Protein AF-A0A0E3VTJ4-F1 (afdb_monomer)

Solvent-accessible surface area (backbone atoms only — not comparable to full-atom values): 8841 Å² total; per-residue (Å²): 106,74,49,74,52,77,57,95,50,28,36,45,34,33,60,38,88,45,32,36,39,41,38,32,17,87,52,19,34,39,36,43,34,36,67,83,78,69,44,30,31,37,32,37,41,58,29,33,24,17,70,70,57,84,82,52,73,60,33,56,57,63,61,28,31,20,46,29,42,77,86,61,35,36,39,27,37,38,49,41,75,72,58,94,93,36,23,21,35,23,31,40,45,32,26,46,64,46,40,26,38,37,38,39,24,22,24,26,74,73,67,32,69,92,51,56,43,79,49,77,48,75,50,5,56,63,51,49,73,74,47,76,50,50,51,44,58,36,34,42,39,91,96,70,44,50,15,38,91,86,66,46,74,65,41,43,69,62,45,51,45,44,67,39,74,84,68,71,78,79,126

Secondary structure (DSSP, 8-state):
-EEEEEETTEEEEEETTTEEEEEETTTTEEEEEETTT--EEEEETTTEEESSSSSS--EE-SS-EEEE-TTS-EEEEEEEEEETTEEEEEEEEEEETTEEEEEE--SHHHH-TT--EEEEES-HHHHHHHS--TTEEEEEETTTEEE-TTSPBP-HHHHHHHH-TT-----

Structure (mmCIF, N/CA/C/O backbone):
data_AF-A0A0E3VTJ4-F1
#
_entry.id   AF-A0A0E3VTJ4-F1
#
loop_
_atom_site.group_PDB
_atom_site.id
_atom_site.type_symbol
_atom_site.label_atom_id
_atom_site.label_alt_id
_atom_site.label_comp_id
_atom_site.label_asym_id
_atom_site.label_entity_id
_atom_site.label_seq_id
_atom_site.pdbx_PDB_ins_code
_atom_site.Cartn_x
_atom_site.Cartn_y
_atom_site.Cartn_z
_atom_site.occupancy
_atom_site.B_iso_or_equiv
_atom_site.auth_seq_id
_atom_site.auth_comp_id
_atom_site.auth_asym_id
_atom_site.auth_atom_id
_atom_site.pdbx_PDB_model_num
ATOM 1 N N . MET A 1 1 ? -10.189 -16.801 -2.108 1.00 87.75 1 MET A N 1
ATOM 2 C CA . MET A 1 1 ? -8.919 -17.036 -2.838 1.00 87.75 1 MET A CA 1
ATOM 3 C C . MET A 1 1 ? -8.418 -15.688 -3.326 1.00 87.75 1 MET A C 1
ATOM 5 O O . MET A 1 1 ? -9.262 -14.877 -3.683 1.00 87.75 1 MET A O 1
ATOM 9 N N . TRP A 1 2 ? -7.111 -15.417 -3.291 1.00 97.62 2 TRP A N 1
ATOM 10 C CA . TRP A 1 2 ? -6.570 -14.181 -3.870 1.00 97.62 2 TRP A CA 1
ATOM 11 C C . TRP A 1 2 ? -6.360 -14.337 -5.378 1.00 97.62 2 TRP A C 1
ATOM 13 O O . TRP A 1 2 ? -5.912 -15.397 -5.821 1.00 97.62 2 TRP A O 1
ATOM 23 N N . SER A 1 3 ? -6.656 -13.293 -6.147 1.00 98.38 3 SER A N 1
ATOM 24 C CA . SER A 1 3 ? -6.480 -13.265 -7.603 1.00 98.38 3 SER A CA 1
ATOM 25 C C . SER A 1 3 ? -6.061 -11.883 -8.089 1.00 98.38 3 SER A C 1
ATOM 27 O O . SER A 1 3 ? -6.246 -10.894 -7.380 1.00 98.38 3 SER A O 1
ATOM 29 N N . HIS A 1 4 ? -5.526 -11.813 -9.305 1.00 98.50 4 HIS A N 1
ATOM 30 C CA . HIS A 1 4 ? -5.156 -10.554 -9.937 1.00 98.50 4 HIS A CA 1
ATOM 31 C C . HIS A 1 4 ? -5.352 -10.600 -11.457 1.00 98.50 4 HIS A C 1
ATOM 33 O O . HIS A 1 4 ? -5.277 -11.669 -12.064 1.00 98.50 4 HIS A O 1
ATOM 39 N N . GLU A 1 5 ? -5.564 -9.435 -12.059 1.00 98.44 5 GLU A N 1
ATOM 40 C CA . GLU A 1 5 ? -5.528 -9.204 -13.503 1.00 98.44 5 GLU A CA 1
ATOM 41 C C . GLU A 1 5 ? -4.649 -7.980 -13.772 1.00 98.44 5 GLU A C 1
ATOM 43 O O . GLU A 1 5 ? -4.753 -6.986 -13.058 1.00 98.44 5 GLU A O 1
ATOM 48 N N . VAL A 1 6 ? -3.779 -8.055 -14.783 1.00 98.12 6 VAL A N 1
ATOM 49 C CA . VAL A 1 6 ? -2.927 -6.940 -15.222 1.00 98.12 6 VAL A CA 1
ATOM 50 C C . VAL A 1 6 ? -3.260 -6.619 -16.667 1.00 98.12 6 VAL A C 1
ATOM 52 O O . VAL A 1 6 ? -3.266 -7.515 -17.515 1.00 98.12 6 VAL A O 1
ATOM 55 N N . ARG A 1 7 ? -3.527 -5.347 -16.956 1.00 97.19 7 ARG A N 1
ATOM 56 C CA . ARG A 1 7 ? -3.879 -4.884 -18.293 1.00 97.19 7 ARG A CA 1
ATOM 57 C C . ARG A 1 7 ? -3.624 -3.389 -18.446 1.00 97.19 7 ARG A C 1
ATOM 59 O O . ARG A 1 7 ? -4.043 -2.607 -17.603 1.00 97.19 7 ARG A O 1
ATOM 66 N N . ASP A 1 8 ? -3.009 -3.006 -19.565 1.00 95.19 8 ASP A N 1
ATOM 67 C CA . ASP A 1 8 ? -2.857 -1.609 -19.998 1.00 95.19 8 ASP A CA 1
ATOM 68 C C . ASP A 1 8 ? -2.269 -0.688 -18.902 1.00 95.19 8 ASP A C 1
ATOM 70 O O . ASP A 1 8 ? -2.775 0.407 -18.663 1.00 95.19 8 ASP A O 1
ATOM 74 N N . GLY A 1 9 ? -1.231 -1.166 -18.201 1.00 96.19 9 GLY A N 1
ATOM 75 C CA . GLY A 1 9 ? -0.561 -0.428 -17.120 1.00 96.19 9 GLY A CA 1
ATOM 76 C C . GLY A 1 9 ? -1.351 -0.332 -15.816 1.00 96.19 9 GLY A C 1
ATOM 77 O O . GLY A 1 9 ? -1.040 0.476 -14.946 1.00 96.19 9 GLY A O 1
ATOM 78 N N . LYS A 1 10 ? -2.390 -1.156 -15.665 1.00 98.19 10 LYS A N 1
ATOM 79 C CA . LYS A 1 10 ? -3.220 -1.240 -14.462 1.00 98.19 10 LYS A CA 1
ATOM 80 C C . LYS A 1 10 ? -3.264 -2.663 -13.949 1.00 98.19 10 LYS A C 1
ATOM 82 O O . LYS A 1 10 ? -3.133 -3.614 -14.725 1.00 98.19 10 LYS A O 1
ATOM 87 N N . ALA A 1 11 ? -3.518 -2.816 -12.656 1.00 98.44 11 ALA A N 1
ATOM 88 C CA . ALA A 1 11 ? -3.863 -4.113 -12.101 1.00 98.44 11 ALA A CA 1
ATOM 89 C C . ALA A 1 11 ? -5.060 -4.026 -11.159 1.00 98.44 11 ALA A C 1
ATOM 91 O O . ALA A 1 11 ? -5.210 -3.074 -10.393 1.00 98.44 11 ALA A O 1
ATOM 92 N N . GLU A 1 12 ? -5.900 -5.053 -11.216 1.00 98.62 12 GLU A N 1
ATOM 93 C CA . GLU A 1 12 ? -6.949 -5.305 -10.240 1.00 98.62 12 GLU A CA 1
ATOM 94 C C . GLU A 1 12 ? -6.569 -6.527 -9.416 1.00 98.62 12 GLU A C 1
ATOM 96 O O . GLU A 1 12 ? -6.311 -7.601 -9.953 1.00 98.62 12 GLU A O 1
ATOM 101 N N . ILE A 1 13 ? -6.545 -6.361 -8.099 1.00 98.75 13 ILE A N 1
ATOM 102 C CA . ILE A 1 13 ? -6.207 -7.394 -7.128 1.00 98.75 13 ILE A CA 1
ATOM 103 C C . ILE A 1 13 ? -7.436 -7.638 -6.262 1.00 98.75 13 ILE A C 1
ATOM 105 O O . ILE A 1 13 ? -8.032 -6.703 -5.729 1.00 98.75 13 ILE A O 1
ATOM 109 N N . LYS A 1 14 ? -7.815 -8.903 -6.096 1.00 98.62 14 LYS A N 1
ATOM 110 C CA . LYS A 1 14 ? -8.873 -9.335 -5.178 1.00 98.62 14 LYS A CA 1
ATOM 111 C C . LYS A 1 14 ? -8.244 -10.099 -4.028 1.00 98.62 14 LYS A C 1
ATOM 113 O O . LYS A 1 14 ? -7.605 -11.129 -4.241 1.00 98.62 14 LYS A O 1
ATOM 118 N N . LEU A 1 15 ? -8.462 -9.622 -2.810 1.00 98.19 15 LEU A N 1
ATOM 119 C CA . LEU A 1 15 ? -7.982 -10.241 -1.579 1.0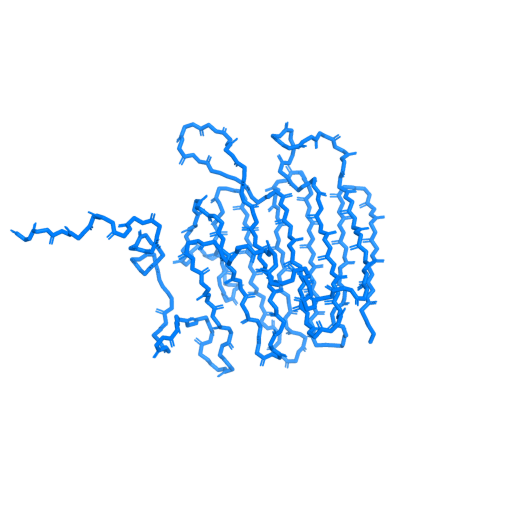0 98.19 15 LEU A CA 1
ATOM 120 C C . LEU A 1 15 ? -9.157 -10.982 -0.928 1.00 98.19 15 LEU A C 1
ATOM 122 O O . LEU A 1 15 ? -9.741 -10.554 0.066 1.00 98.19 15 LEU A O 1
ATOM 126 N N . GLY A 1 16 ? -9.560 -12.085 -1.567 1.00 95.94 16 GLY A N 1
ATOM 127 C CA . GLY A 1 16 ? -10.818 -12.760 -1.247 1.00 95.94 16 GLY A CA 1
ATOM 128 C C . GLY A 1 16 ? -12.033 -11.911 -1.631 1.00 95.94 16 GLY A C 1
ATOM 129 O O . GLY A 1 16 ? -11.987 -11.166 -2.606 1.00 95.94 16 GLY A O 1
ATOM 130 N N . ASP A 1 17 ? -13.112 -12.033 -0.858 1.00 95.81 17 ASP A N 1
ATOM 131 C CA . ASP A 1 17 ? -14.387 -11.360 -1.156 1.00 95.81 17 ASP A CA 1
ATOM 132 C C . ASP A 1 17 ? -14.514 -9.997 -0.462 1.00 95.81 17 ASP A C 1
ATOM 134 O O . ASP A 1 17 ? -15.429 -9.223 -0.745 1.00 95.81 17 ASP A O 1
ATOM 138 N N . LYS A 1 18 ? -13.614 -9.707 0.486 1.00 97.25 18 LYS A N 1
ATOM 139 C CA . LYS A 1 18 ? -13.707 -8.520 1.333 1.00 97.25 18 LYS A CA 1
ATOM 140 C C . LYS A 1 18 ? -13.015 -7.319 0.714 1.00 97.25 18 LYS A C 1
ATOM 142 O O . LYS A 1 18 ? -13.623 -6.253 0.661 1.00 97.25 18 LYS A O 1
ATOM 147 N N . TYR A 1 19 ? -11.797 -7.484 0.207 1.00 98.62 19 TYR A N 1
ATOM 148 C CA . TYR A 1 19 ? -11.010 -6.361 -0.289 1.00 98.62 19 TYR A CA 1
ATOM 149 C C . TYR A 1 19 ? -10.651 -6.482 -1.760 1.00 98.62 19 TYR A C 1
ATOM 151 O O . TYR A 1 19 ? -10.405 -7.569 -2.287 1.00 98.62 19 TYR A O 1
ATOM 159 N N . SER A 1 20 ? -10.566 -5.330 -2.416 1.00 98.69 20 SER A N 1
ATOM 160 C CA . SER A 1 20 ? -9.936 -5.209 -3.723 1.00 98.69 20 SER A CA 1
ATOM 161 C C . SER A 1 20 ? -8.998 -4.018 -3.766 1.00 98.69 20 SER A C 1
ATOM 163 O O . SER A 1 20 ? -9.317 -2.981 -3.186 1.00 98.69 20 SER A O 1
ATOM 165 N N . ILE A 1 21 ? -7.899 -4.159 -4.499 1.00 98.81 21 ILE A N 1
ATOM 166 C CA . ILE A 1 21 ? -6.948 -3.086 -4.763 1.00 98.81 21 ILE A CA 1
ATOM 167 C C . ILE A 1 21 ? -6.916 -2.831 -6.267 1.00 98.81 21 ILE A C 1
ATOM 169 O O . ILE A 1 21 ? -6.800 -3.774 -7.047 1.00 98.81 21 ILE A O 1
ATOM 173 N N . LEU A 1 22 ? -7.033 -1.571 -6.671 1.00 98.56 22 LEU A N 1
ATOM 174 C CA . LEU A 1 22 ? -6.774 -1.138 -8.043 1.00 98.56 22 LEU A CA 1
ATOM 175 C C . LEU A 1 22 ? -5.508 -0.295 -8.050 1.00 98.56 22 LEU A C 1
ATOM 177 O O . LEU A 1 22 ? -5.363 0.584 -7.203 1.00 98.56 22 LEU A O 1
ATOM 181 N N . VAL A 1 23 ? -4.623 -0.552 -9.003 1.00 98.50 23 VAL A N 1
ATOM 182 C CA . VAL A 1 23 ? -3.398 0.228 -9.193 1.00 98.50 23 VAL A CA 1
ATOM 183 C C . VAL A 1 23 ? -3.268 0.712 -10.631 1.00 98.50 23 VAL A C 1
ATOM 185 O O . VAL A 1 23 ? -3.772 0.055 -11.547 1.00 98.50 23 VAL A O 1
ATOM 188 N N . ASP A 1 24 ? -2.598 1.845 -10.823 1.00 97.31 24 ASP A N 1
ATOM 189 C CA . ASP A 1 24 ? -2.337 2.455 -12.132 1.00 97.31 24 ASP A CA 1
ATOM 190 C C . ASP A 1 24 ? -0.904 3.007 -12.179 1.00 97.31 24 ASP A C 1
ATOM 192 O O . ASP A 1 24 ? -0.565 3.912 -11.416 1.00 97.31 24 ASP A O 1
ATOM 196 N N . GLU A 1 25 ? -0.060 2.465 -13.065 1.00 94.94 25 GLU A N 1
ATOM 197 C CA . GLU A 1 25 ? 1.349 2.876 -13.183 1.00 94.94 25 GLU A CA 1
ATOM 198 C C . GLU A 1 25 ? 1.518 4.295 -13.741 1.00 94.94 25 GLU A C 1
ATOM 200 O O . GLU A 1 25 ? 2.577 4.896 -13.588 1.00 94.94 25 GLU A O 1
ATOM 205 N N . ASN A 1 26 ? 0.493 4.855 -14.394 1.00 89.56 26 ASN A N 1
ATOM 206 C CA . ASN A 1 26 ? 0.616 6.155 -15.057 1.00 89.56 26 ASN A CA 1
ATOM 207 C C . ASN A 1 26 ? 0.738 7.327 -14.072 1.00 89.56 26 ASN A C 1
ATOM 209 O O . ASN A 1 26 ? 1.256 8.385 -14.439 1.00 89.56 26 ASN A O 1
ATOM 213 N N . ASP A 1 27 ? 0.224 7.173 -12.852 1.00 87.94 27 ASP A N 1
ATOM 214 C CA . ASP A 1 27 ? 0.214 8.226 -11.833 1.00 87.94 27 ASP A CA 1
ATOM 215 C C . ASP A 1 27 ? 0.451 7.720 -10.399 1.00 87.94 27 ASP A C 1
ATOM 217 O O . ASP A 1 27 ? 0.281 8.479 -9.437 1.00 87.94 27 ASP A O 1
ATOM 221 N N . GLY A 1 28 ? 0.861 6.457 -10.253 1.00 90.25 28 GLY A N 1
ATOM 222 C CA . GLY A 1 28 ? 1.127 5.835 -8.962 1.00 90.25 28 GLY A CA 1
ATOM 223 C C . GLY A 1 28 ? -0.126 5.623 -8.111 1.00 90.25 28 GLY A C 1
ATOM 224 O O . GLY A 1 28 ? -0.027 5.541 -6.886 1.00 90.25 28 GLY A O 1
ATOM 225 N N . THR A 1 29 ? -1.315 5.585 -8.723 1.00 96.94 29 THR A N 1
ATOM 226 C CA . THR A 1 29 ? -2.570 5.421 -7.984 1.00 96.94 29 THR A CA 1
ATOM 227 C C . THR A 1 29 ? -2.638 4.055 -7.306 1.00 96.94 29 THR A C 1
ATOM 229 O O . THR A 1 29 ? -2.401 3.023 -7.934 1.00 96.94 29 THR A O 1
ATOM 232 N N . VAL A 1 30 ? -3.090 4.045 -6.050 1.00 98.69 30 VAL A N 1
ATOM 233 C CA . VAL A 1 30 ? -3.540 2.855 -5.318 1.00 98.69 30 VAL A CA 1
ATOM 234 C C . VAL A 1 30 ? -4.930 3.130 -4.748 1.00 98.69 30 VAL A C 1
ATOM 236 O O . VAL A 1 30 ? -5.124 4.098 -4.020 1.00 98.69 30 VAL A O 1
ATOM 239 N N . LEU A 1 31 ? -5.913 2.285 -5.058 1.00 98.62 31 LEU A N 1
ATOM 240 C CA . LEU A 1 31 ? -7.263 2.342 -4.490 1.00 98.62 31 LEU A CA 1
ATOM 241 C C . LEU A 1 31 ? -7.544 1.065 -3.714 1.00 98.62 31 LEU A C 1
ATOM 243 O O . LEU A 1 31 ? -7.653 0.003 -4.318 1.00 98.62 31 LEU A O 1
ATOM 247 N N . ILE A 1 32 ? -7.732 1.169 -2.405 1.00 98.69 32 ILE A N 1
ATOM 248 C CA . ILE A 1 32 ? -8.113 0.055 -1.538 1.00 98.69 32 ILE A CA 1
ATOM 249 C C . ILE A 1 32 ? -9.612 0.167 -1.274 1.00 98.69 32 ILE A C 1
ATOM 251 O O . ILE A 1 32 ? -10.086 1.188 -0.785 1.00 98.69 32 ILE A O 1
ATOM 255 N N . ARG A 1 33 ? -10.379 -0.877 -1.590 1.00 98.31 33 ARG A N 1
ATOM 256 C CA . ARG A 1 33 ? -11.824 -0.932 -1.335 1.00 98.31 33 ARG A CA 1
ATOM 257 C C . ARG A 1 33 ? -12.156 -2.066 -0.384 1.00 98.31 33 ARG A C 1
ATOM 259 O O . ARG A 1 33 ? -11.824 -3.215 -0.668 1.00 98.31 33 ARG A O 1
ATOM 266 N N . ASN A 1 34 ? -12.907 -1.748 0.664 1.00 97.38 34 ASN A N 1
ATOM 267 C CA . ASN A 1 34 ? -13.557 -2.715 1.539 1.00 97.38 34 ASN A CA 1
ATOM 268 C C . ASN A 1 34 ? -15.004 -2.936 1.063 1.00 97.38 34 ASN A C 1
ATOM 270 O O . ASN A 1 34 ? -15.876 -2.090 1.249 1.00 97.38 34 ASN A O 1
ATOM 274 N N . SER A 1 35 ? -15.279 -4.077 0.436 1.00 95.81 35 SER A N 1
ATOM 275 C CA . SER A 1 35 ? -16.589 -4.411 -0.143 1.00 95.81 35 SER A CA 1
ATOM 276 C C . SER A 1 35 ? -17.678 -4.635 0.910 1.00 95.81 35 SER A C 1
ATOM 278 O O . SER A 1 35 ? -18.859 -4.557 0.584 1.00 95.81 35 SER A O 1
ATOM 280 N N . GLN A 1 36 ? -17.307 -4.900 2.168 1.00 94.50 36 GLN A N 1
ATOM 281 C CA . GLN A 1 36 ? -18.273 -5.087 3.254 1.00 94.50 36 GLN A CA 1
ATOM 282 C C . GLN A 1 36 ? -18.779 -3.758 3.817 1.00 94.50 36 GLN A C 1
ATOM 284 O O . GLN A 1 36 ? -19.938 -3.667 4.215 1.00 94.50 36 GLN A O 1
ATOM 289 N N . THR A 1 37 ? -17.925 -2.733 3.858 1.00 93.56 37 THR A N 1
ATOM 290 C CA . THR A 1 37 ? -18.272 -1.411 4.409 1.00 93.56 37 THR A CA 1
ATOM 291 C C . THR A 1 37 ? -18.551 -0.368 3.329 1.00 93.56 37 THR A C 1
ATOM 293 O O . THR A 1 37 ? -19.136 0.670 3.623 1.00 93.56 37 THR A O 1
ATOM 296 N N . GLY A 1 38 ? -18.127 -0.622 2.089 1.00 92.69 38 GLY A N 1
ATOM 297 C CA . GLY A 1 38 ? -18.161 0.338 0.987 1.00 92.69 38 GLY A CA 1
ATOM 298 C C . GLY A 1 38 ? -17.069 1.409 1.059 1.00 92.69 38 GLY A C 1
ATOM 299 O O . GLY A 1 38 ? -16.988 2.227 0.146 1.00 92.69 38 GLY A O 1
ATOM 300 N N . LYS A 1 39 ? -16.228 1.404 2.104 1.00 94.88 39 LYS A N 1
ATOM 301 C CA . LYS A 1 39 ? -15.148 2.382 2.271 1.00 94.88 39 LYS A CA 1
ATOM 302 C C . LYS A 1 39 ? -14.081 2.217 1.194 1.00 94.88 39 LYS A C 1
ATOM 304 O O . LYS A 1 39 ? -13.750 1.094 0.791 1.00 94.88 39 LYS A O 1
ATOM 309 N N . ILE A 1 40 ? -13.547 3.348 0.750 1.00 97.25 40 ILE A N 1
ATOM 310 C CA . ILE A 1 40 ? -12.468 3.434 -0.226 1.00 97.25 40 ILE A CA 1
ATOM 311 C C . ILE A 1 40 ? -11.378 4.309 0.380 1.00 97.25 40 ILE A C 1
ATOM 313 O O . ILE A 1 40 ? -11.673 5.383 0.880 1.00 97.25 40 ILE A O 1
ATOM 317 N N . THR A 1 41 ? -10.137 3.851 0.301 1.00 98.50 41 THR A N 1
ATOM 318 C CA . THR A 1 41 ? -8.953 4.668 0.560 1.00 98.50 41 THR A CA 1
ATOM 319 C C . THR A 1 41 ? -8.202 4.827 -0.752 1.00 98.50 41 THR A C 1
ATOM 321 O O . THR A 1 41 ? -7.995 3.836 -1.460 1.00 98.50 41 THR A O 1
ATOM 324 N N . SER A 1 42 ? -7.823 6.053 -1.108 1.00 98.50 42 SER A N 1
ATOM 325 C CA . SER A 1 42 ? -7.036 6.329 -2.311 1.00 98.50 42 SER A CA 1
ATOM 326 C C . SER A 1 42 ? -5.698 6.961 -1.973 1.00 98.50 42 SER A C 1
ATOM 328 O O . SER A 1 42 ? -5.641 7.833 -1.120 1.00 98.50 42 SER A O 1
ATOM 330 N N . ILE A 1 43 ? -4.645 6.525 -2.659 1.00 98.50 43 ILE A N 1
ATOM 331 C CA . ILE A 1 43 ? -3.289 7.076 -2.600 1.00 98.50 43 ILE A CA 1
ATOM 332 C C . ILE A 1 43 ? -2.936 7.518 -4.016 1.00 98.50 43 ILE A C 1
ATOM 334 O O . ILE A 1 43 ? -3.099 6.720 -4.944 1.00 98.50 43 ILE A O 1
ATOM 338 N N . LYS A 1 44 ? -2.507 8.769 -4.214 1.00 96.06 44 LYS A N 1
ATOM 339 C CA . LYS A 1 44 ? -2.209 9.308 -5.555 1.00 96.06 44 LYS A CA 1
ATOM 340 C C . LYS A 1 44 ? -1.026 10.266 -5.559 1.00 96.06 44 LYS A C 1
ATOM 342 O O . LYS A 1 44 ? -0.872 11.063 -4.635 1.00 96.06 44 LYS A O 1
ATOM 347 N N . GLY A 1 45 ? -0.271 10.267 -6.659 1.00 91.50 45 GLY A N 1
ATOM 348 C CA . GLY A 1 45 ? 0.805 11.227 -6.891 1.00 91.50 45 GLY A CA 1
ATOM 349 C C . GLY A 1 45 ? 1.901 11.162 -5.825 1.00 91.50 45 GLY A C 1
ATOM 350 O O . GLY A 1 45 ? 2.436 10.093 -5.551 1.00 91.50 45 GLY A O 1
ATOM 351 N N . ASP A 1 46 ? 2.221 12.326 -5.258 1.00 92.06 46 ASP A N 1
ATOM 352 C CA . ASP A 1 46 ? 3.138 12.487 -4.123 1.00 92.06 46 ASP A CA 1
ATOM 353 C C . ASP A 1 46 ? 2.395 12.122 -2.835 1.00 92.06 46 ASP A C 1
ATOM 355 O O . ASP A 1 46 ? 1.570 12.929 -2.413 1.00 92.06 46 ASP A O 1
ATOM 359 N N . PRO A 1 47 ? 2.550 10.889 -2.323 1.00 96.06 47 PRO A N 1
ATOM 360 C CA . PRO A 1 47 ? 1.446 10.028 -1.904 1.00 96.06 47 PRO A CA 1
ATOM 361 C C . PRO A 1 47 ? 0.381 10.713 -1.042 1.00 96.06 47 PRO A C 1
ATOM 363 O O . PRO A 1 47 ? 0.400 10.635 0.181 1.00 96.06 47 PRO A O 1
ATOM 366 N N . HIS A 1 48 ? -0.597 11.345 -1.691 1.00 98.00 48 HIS A N 1
ATOM 367 C CA . HIS A 1 48 ? -1.723 11.980 -1.021 1.00 98.00 48 HIS A CA 1
ATOM 368 C C . HIS A 1 48 ? -2.794 10.934 -0.749 1.00 98.00 48 HIS A C 1
ATOM 370 O O . HIS A 1 48 ? -3.285 10.295 -1.685 1.00 98.00 48 HIS A O 1
ATOM 376 N N . VAL A 1 49 ? -3.154 10.779 0.521 1.00 98.69 49 VAL A N 1
ATOM 377 C CA . VAL A 1 49 ? -4.127 9.804 0.997 1.00 98.69 49 VAL A CA 1
ATOM 378 C C . VAL A 1 49 ? -5.466 10.481 1.257 1.00 98.69 49 VAL A C 1
ATOM 380 O O . VAL A 1 49 ? -5.579 11.365 2.100 1.00 98.69 49 VAL A O 1
ATOM 383 N N . ASP A 1 50 ? -6.480 10.030 0.530 1.00 98.38 50 ASP A N 1
ATOM 384 C CA . ASP A 1 50 ? -7.896 10.209 0.857 1.00 98.38 50 ASP A CA 1
ATOM 385 C C . ASP A 1 50 ? -8.331 8.941 1.596 1.00 98.38 50 ASP A C 1
ATOM 387 O O . ASP A 1 50 ? -8.417 7.856 1.007 1.00 98.38 50 ASP A O 1
ATOM 391 N N . ALA A 1 51 ? -8.469 9.051 2.910 1.00 97.25 51 ALA A N 1
ATOM 392 C CA . ALA A 1 51 ? -8.567 7.931 3.826 1.00 97.25 51 ALA A CA 1
ATOM 393 C C . ALA A 1 51 ? -9.994 7.369 3.907 1.00 97.25 51 ALA A C 1
ATOM 395 O O . ALA A 1 51 ? -10.158 6.185 4.232 1.00 97.25 51 ALA A O 1
ATOM 396 N N . ASP A 1 52 ? -11.009 8.181 3.600 1.00 94.44 52 ASP A N 1
ATOM 397 C CA . ASP A 1 52 ? -12.426 7.817 3.688 1.00 94.44 52 ASP A CA 1
ATOM 398 C C . ASP A 1 52 ? -13.203 7.885 2.358 1.00 94.44 52 ASP A C 1
ATOM 400 O O . ASP A 1 52 ? -14.339 7.395 2.288 1.00 94.44 52 ASP A O 1
ATOM 404 N N . GLY A 1 53 ? -12.576 8.378 1.291 1.00 95.06 53 GLY A N 1
ATOM 405 C CA . GLY A 1 53 ? -13.120 8.431 -0.059 1.00 95.06 53 GLY A CA 1
ATOM 406 C C . GLY A 1 53 ? -13.979 9.667 -0.327 1.00 95.06 53 GLY A C 1
ATOM 407 O O . GLY A 1 53 ? -14.807 9.626 -1.246 1.00 95.06 53 GLY A O 1
ATOM 408 N N . ASP A 1 54 ? -13.842 10.736 0.465 1.00 95.31 54 ASP A N 1
ATOM 409 C CA . ASP A 1 54 ? -14.603 11.979 0.305 1.00 95.31 54 ASP A CA 1
ATOM 410 C C . ASP A 1 54 ? -14.023 12.940 -0.757 1.00 95.31 54 ASP A C 1
ATOM 412 O O . ASP A 1 54 ? -14.650 13.952 -1.102 1.00 95.31 54 ASP A O 1
ATOM 416 N N . GLY A 1 55 ? -12.862 12.598 -1.323 1.00 95.25 55 GLY A N 1
ATOM 417 C CA . GLY A 1 55 ? -12.150 13.367 -2.337 1.00 95.25 55 GLY A CA 1
ATOM 418 C C . GLY A 1 55 ? -11.183 14.415 -1.783 1.00 95.25 55 GLY A C 1
ATOM 419 O O . GLY A 1 55 ? -10.624 15.179 -2.579 1.00 95.25 55 GLY A O 1
ATOM 420 N N . LYS A 1 56 ? -10.985 14.493 -0.463 1.00 96.88 56 LYS A N 1
ATOM 421 C CA . LYS A 1 56 ? -9.985 15.353 0.177 1.00 96.88 56 LYS A CA 1
ATOM 422 C C . LYS A 1 56 ? -8.755 14.550 0.579 1.00 96.88 56 LYS A C 1
ATOM 424 O O . LYS A 1 56 ? -8.794 13.343 0.752 1.00 96.88 56 LYS A O 1
ATOM 429 N N . VAL A 1 57 ? -7.637 15.257 0.701 1.00 98.00 57 VAL A N 1
ATOM 430 C CA . VAL A 1 57 ? -6.409 14.687 1.258 1.00 98.00 57 VAL A CA 1
ATOM 431 C C . VAL A 1 57 ? -6.489 14.803 2.775 1.00 98.00 57 VAL A C 1
ATOM 433 O O . VAL A 1 57 ? -6.576 15.918 3.292 1.00 98.00 57 VAL A O 1
ATOM 436 N N . ASP A 1 58 ? -6.455 13.667 3.461 1.00 98.19 58 ASP A N 1
ATOM 437 C CA . ASP A 1 58 ? -6.426 13.579 4.923 1.00 98.19 58 ASP A CA 1
ATOM 438 C C . ASP A 1 58 ? -4.995 13.623 5.466 1.00 98.19 58 ASP A C 1
ATOM 440 O O . ASP A 1 58 ? -4.737 14.220 6.514 1.00 98.19 58 ASP A O 1
ATOM 444 N N . PHE A 1 59 ? -4.065 12.989 4.749 1.00 98.44 59 PHE A N 1
ATOM 445 C CA . PHE A 1 59 ? -2.631 13.025 5.020 1.00 98.44 59 PHE A CA 1
ATOM 446 C C . PHE A 1 59 ? -1.825 12.631 3.776 1.00 98.44 59 PHE A C 1
ATOM 448 O O . PHE A 1 59 ? -2.360 12.035 2.844 1.00 98.44 59 PHE A O 1
ATOM 455 N N . ASP A 1 60 ? -0.535 12.934 3.763 1.00 98.19 60 ASP A N 1
ATOM 456 C CA . ASP A 1 60 ? 0.443 12.416 2.811 1.00 98.19 60 ASP A CA 1
ATOM 457 C C . ASP A 1 60 ? 1.635 11.775 3.514 1.00 98.19 60 ASP A C 1
ATOM 459 O O . ASP A 1 60 ? 1.891 12.059 4.683 1.00 98.19 60 ASP A O 1
ATOM 463 N N . PHE A 1 61 ? 2.338 10.897 2.799 1.00 98.06 61 PHE A N 1
ATOM 464 C CA . PHE A 1 61 ? 3.558 10.243 3.267 1.00 98.06 61 PHE A CA 1
ATOM 465 C C . PHE A 1 61 ? 4.643 10.276 2.187 1.00 98.06 61 PHE A C 1
ATOM 467 O O . PHE A 1 61 ? 4.355 10.280 0.989 1.00 98.06 61 PHE A O 1
ATOM 474 N N . LYS A 1 62 ? 5.903 10.292 2.614 1.00 96.69 62 LYS A N 1
ATOM 475 C CA . LYS A 1 62 ? 7.100 10.321 1.763 1.00 96.69 62 LYS A CA 1
ATOM 476 C C . LYS A 1 62 ? 7.938 9.064 1.916 1.00 96.69 62 LYS A C 1
ATOM 478 O O . LYS A 1 62 ? 8.490 8.568 0.936 1.00 96.69 62 LYS A O 1
ATOM 483 N N . GLU A 1 63 ? 8.034 8.548 3.131 1.00 97.56 63 GLU A N 1
ATOM 484 C CA . GLU A 1 63 ? 8.748 7.312 3.418 1.00 97.56 63 GLU A CA 1
ATOM 485 C C . GLU A 1 63 ? 7.843 6.105 3.162 1.00 97.56 63 GLU A C 1
ATOM 487 O O . GLU A 1 63 ? 6.619 6.218 3.104 1.00 97.56 63 GLU A O 1
ATOM 492 N N . ASN A 1 64 ? 8.425 4.913 3.040 1.00 98.31 64 ASN A N 1
ATOM 493 C CA . ASN A 1 64 ? 7.625 3.693 2.943 1.00 98.31 64 ASN A CA 1
ATOM 494 C C . ASN A 1 64 ? 6.680 3.596 4.153 1.00 98.31 64 ASN A C 1
ATOM 496 O O . ASN A 1 64 ? 7.059 3.950 5.273 1.00 98.31 64 ASN A O 1
ATOM 500 N N . MET A 1 65 ? 5.472 3.071 3.966 1.00 98.44 65 MET A N 1
ATOM 501 C CA . MET A 1 65 ? 4.549 2.835 5.080 1.00 98.44 65 MET A CA 1
ATOM 502 C C . MET A 1 65 ? 3.623 1.654 4.823 1.00 98.44 65 MET A C 1
ATOM 504 O O . MET A 1 65 ? 3.435 1.218 3.688 1.00 98.44 65 MET A O 1
ATOM 508 N N . THR A 1 66 ? 3.009 1.145 5.888 1.00 98.88 66 THR A N 1
ATOM 509 C CA . THR A 1 66 ? 2.128 -0.022 5.821 1.00 98.88 66 THR A CA 1
ATOM 510 C C . THR A 1 66 ? 0.702 0.307 6.241 1.00 98.88 66 THR A C 1
ATOM 512 O O . THR A 1 66 ? 0.459 0.875 7.303 1.00 98.88 66 THR A O 1
ATOM 515 N N . PHE A 1 67 ? -0.253 -0.131 5.428 1.00 98.88 67 PHE A N 1
ATOM 516 C CA . PHE A 1 67 ? -1.677 -0.146 5.740 1.00 98.88 67 PHE A CA 1
ATOM 517 C C . PHE A 1 67 ? -2.059 -1.573 6.134 1.00 98.88 67 PHE A C 1
ATOM 519 O O . PHE A 1 67 ? -1.988 -2.485 5.309 1.00 98.88 67 PHE A O 1
ATOM 526 N N . GLN A 1 68 ? -2.446 -1.791 7.388 1.00 98.88 68 GLN A N 1
ATOM 527 C CA . GLN A 1 68 ? -2.954 -3.079 7.847 1.00 98.88 68 GLN A CA 1
ATOM 528 C C . GLN A 1 68 ? -4.482 -3.058 7.874 1.00 98.88 68 GLN A C 1
ATOM 530 O O . GLN A 1 68 ? -5.092 -2.308 8.632 1.00 98.88 68 GLN A O 1
ATOM 535 N N . LEU A 1 69 ? -5.094 -3.899 7.049 1.00 98.69 69 LEU A N 1
ATOM 536 C CA . LEU A 1 69 ? -6.539 -4.080 6.966 1.00 98.69 69 LEU A CA 1
ATOM 537 C C . LEU A 1 69 ? -7.084 -4.785 8.213 1.00 98.69 69 LEU A C 1
ATOM 539 O O . LEU A 1 69 ? -6.346 -5.453 8.946 1.00 98.69 69 LEU A O 1
ATOM 543 N N . ASP A 1 70 ? -8.393 -4.672 8.436 1.00 97.50 70 ASP A N 1
ATOM 544 C CA . ASP A 1 70 ? -9.036 -5.221 9.639 1.00 97.50 70 ASP A CA 1
ATOM 545 C C . ASP A 1 70 ? -8.935 -6.763 9.744 1.00 97.50 70 ASP A C 1
ATOM 547 O O . ASP A 1 70 ? -9.041 -7.327 10.835 1.00 97.50 70 ASP A O 1
ATOM 551 N N . ASP A 1 71 ? -8.688 -7.445 8.619 1.00 97.50 71 ASP A N 1
ATOM 552 C CA . ASP A 1 71 ? -8.526 -8.895 8.512 1.00 97.50 71 ASP A CA 1
ATOM 553 C C . ASP A 1 71 ? -7.067 -9.347 8.694 1.00 97.50 71 ASP A C 1
ATOM 555 O O . ASP A 1 71 ? -6.742 -10.527 8.532 1.00 97.50 71 ASP A O 1
ATOM 559 N N . GLY A 1 72 ? -6.190 -8.402 9.042 1.00 98.19 72 GLY A N 1
ATOM 560 C CA . GLY A 1 72 ? -4.767 -8.617 9.259 1.00 98.19 72 GLY A CA 1
ATOM 561 C C . GLY A 1 72 ? -3.923 -8.584 7.989 1.00 98.19 72 GLY A C 1
ATOM 562 O O . GLY A 1 72 ? -2.708 -8.742 8.095 1.00 98.19 72 GLY A O 1
ATOM 563 N N . THR A 1 73 ? -4.512 -8.376 6.808 1.00 98.88 73 THR A N 1
ATOM 564 C CA . THR A 1 73 ? -3.729 -8.201 5.582 1.00 98.88 73 THR A CA 1
ATOM 565 C C . THR A 1 73 ? -2.902 -6.926 5.665 1.00 98.88 73 THR A C 1
ATOM 567 O O . THR A 1 73 ? -3.447 -5.848 5.888 1.00 98.88 73 THR A O 1
ATOM 570 N N . LYS A 1 74 ? -1.593 -7.031 5.448 1.00 98.88 74 LYS A N 1
ATOM 571 C CA . LYS A 1 74 ? -0.693 -5.880 5.358 1.00 98.88 74 LYS A CA 1
ATOM 572 C C . LYS A 1 74 ? -0.481 -5.505 3.901 1.00 98.88 74 LYS A C 1
ATOM 574 O O . LYS A 1 74 ? -0.303 -6.380 3.056 1.00 98.88 74 LYS A O 1
ATOM 579 N N . ILE A 1 75 ? -0.509 -4.208 3.623 1.00 98.94 75 ILE A N 1
ATOM 580 C CA . ILE A 1 75 ? -0.170 -3.601 2.338 1.00 98.94 75 ILE A CA 1
ATOM 581 C C . ILE A 1 75 ? 0.951 -2.605 2.620 1.00 98.94 75 ILE A C 1
ATOM 583 O O . ILE A 1 75 ? 0.698 -1.482 3.05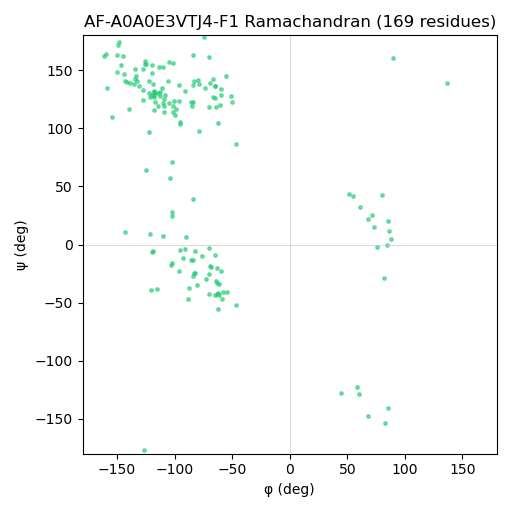6 1.00 98.94 75 ILE A O 1
ATOM 587 N N . THR A 1 76 ? 2.191 -3.029 2.411 1.00 98.94 76 THR A N 1
ATOM 588 C CA . THR A 1 76 ? 3.358 -2.151 2.513 1.00 98.94 76 THR A CA 1
ATOM 589 C C . THR A 1 76 ? 3.569 -1.450 1.182 1.00 98.94 76 THR A C 1
ATOM 591 O O . THR A 1 76 ? 3.714 -2.112 0.152 1.00 98.94 76 THR A O 1
ATOM 594 N N . VAL A 1 77 ? 3.569 -0.121 1.213 1.00 98.81 77 VAL A N 1
ATOM 595 C CA . VAL A 1 77 ? 3.813 0.754 0.069 1.00 98.81 77 VAL A CA 1
ATOM 596 C C . VAL A 1 77 ? 5.257 1.232 0.138 1.00 98.81 77 VAL A C 1
ATOM 598 O O . VAL A 1 77 ? 5.618 2.000 1.029 1.00 98.81 77 VAL A O 1
ATOM 601 N N . ASP A 1 78 ? 6.075 0.776 -0.804 1.00 98.56 78 ASP A N 1
ATOM 602 C CA . ASP A 1 78 ? 7.409 1.319 -1.032 1.00 98.56 78 ASP A CA 1
ATOM 603 C C . ASP A 1 78 ? 7.304 2.551 -1.943 1.00 98.56 78 ASP A C 1
ATOM 605 O O . ASP A 1 78 ? 6.570 2.522 -2.942 1.00 98.56 78 ASP A O 1
ATOM 609 N N . THR A 1 79 ? 8.044 3.615 -1.627 1.00 98.00 79 THR A N 1
ATOM 610 C CA . THR A 1 79 ? 8.081 4.846 -2.423 1.00 98.00 79 THR A CA 1
ATOM 611 C C . THR A 1 79 ? 9.368 4.968 -3.243 1.00 98.00 79 THR A C 1
ATOM 613 O O . THR A 1 79 ? 10.397 4.359 -2.946 1.00 98.00 79 THR A O 1
ATOM 616 N N . VAL A 1 80 ? 9.309 5.750 -4.322 1.00 97.31 80 VAL A N 1
ATOM 617 C CA . VAL A 1 80 ? 10.469 6.152 -5.130 1.00 97.31 80 VAL A CA 1
ATOM 618 C C . VAL A 1 80 ? 10.573 7.676 -5.178 1.00 97.31 80 VAL A C 1
ATOM 620 O O . VAL A 1 80 ? 9.559 8.363 -5.284 1.00 97.31 80 VAL A O 1
ATOM 623 N N . ASP A 1 81 ? 11.792 8.219 -5.103 1.00 96.38 81 ASP A N 1
ATOM 624 C CA . ASP A 1 81 ? 12.046 9.661 -5.232 1.00 96.38 81 ASP A CA 1
ATOM 625 C C . ASP A 1 81 ? 11.727 10.143 -6.657 1.00 96.38 81 ASP A C 1
ATOM 627 O O . ASP A 1 81 ? 12.251 9.619 -7.645 1.00 96.38 81 ASP A O 1
ATOM 631 N N . ILE A 1 82 ? 10.887 11.175 -6.760 1.00 95.38 82 ILE A N 1
ATOM 632 C CA . ILE A 1 82 ? 10.516 11.813 -8.033 1.00 95.38 82 ILE A CA 1
ATOM 633 C C . ILE A 1 82 ? 11.101 13.229 -8.181 1.00 95.38 82 ILE A C 1
ATOM 635 O O . ILE A 1 82 ? 10.813 13.948 -9.147 1.00 95.38 82 ILE A O 1
ATOM 639 N N . GLY A 1 83 ? 11.962 13.624 -7.242 1.00 95.12 83 GLY A N 1
ATOM 640 C CA . GLY A 1 83 ? 12.670 14.890 -7.173 1.00 95.12 83 GLY A CA 1
ATOM 641 C C . GLY A 1 83 ? 11.914 15.975 -6.405 1.00 95.12 83 GLY A C 1
ATOM 642 O O . GLY A 1 83 ? 10.696 15.957 -6.253 1.00 95.12 83 GLY A O 1
ATOM 643 N N . LYS A 1 84 ? 12.658 17.001 -5.964 1.00 93.50 84 LYS A N 1
ATOM 644 C CA . LYS A 1 84 ? 12.140 18.153 -5.193 1.00 93.50 84 LYS A CA 1
ATOM 645 C C . LYS A 1 84 ? 11.503 17.766 -3.847 1.00 93.50 84 LYS A C 1
ATOM 647 O O . LYS A 1 84 ? 10.588 18.450 -3.397 1.00 93.50 84 LYS A O 1
ATOM 652 N N . GLY A 1 85 ? 12.009 16.707 -3.211 1.00 91.94 85 GLY A N 1
ATOM 653 C CA . GLY A 1 85 ? 11.526 16.238 -1.906 1.00 91.94 85 GLY A CA 1
ATOM 654 C C . GLY A 1 85 ? 10.143 15.587 -1.962 1.00 91.94 85 GLY A C 1
ATOM 655 O O . GLY A 1 85 ? 9.417 15.635 -0.973 1.00 91.94 85 GLY A O 1
ATOM 656 N N . LYS A 1 86 ? 9.778 15.052 -3.130 1.00 95.25 86 LYS A N 1
ATOM 657 C CA . LYS A 1 86 ? 8.520 14.361 -3.405 1.00 95.25 86 LYS A CA 1
ATOM 658 C C . LYS A 1 86 ? 8.806 12.901 -3.699 1.00 95.25 86 LYS A C 1
ATOM 660 O O . LYS A 1 86 ? 9.865 12.589 -4.249 1.00 95.25 86 LYS A O 1
ATOM 665 N N . THR A 1 87 ? 7.840 12.039 -3.436 1.00 96.94 87 THR A N 1
ATOM 666 C CA . THR A 1 87 ? 7.942 10.621 -3.786 1.00 96.94 87 THR A CA 1
ATOM 667 C C . THR A 1 87 ? 6.737 10.162 -4.601 1.00 96.94 87 THR A C 1
ATOM 669 O O . THR A 1 87 ? 5.912 10.974 -5.008 1.00 96.94 87 THR A O 1
ATOM 672 N N . MET A 1 88 ? 6.670 8.880 -4.935 1.00 96.38 88 MET A N 1
ATOM 673 C CA . MET A 1 88 ? 5.513 8.236 -5.556 1.00 96.38 88 MET A CA 1
ATOM 674 C C . MET A 1 88 ? 5.475 6.776 -5.115 1.00 96.38 88 MET A C 1
ATOM 676 O O . MET A 1 88 ? 6.530 6.178 -4.900 1.00 96.38 88 MET A O 1
ATOM 680 N N . ALA A 1 89 ? 4.284 6.187 -5.000 1.00 97.62 89 ALA A N 1
ATOM 681 C CA . ALA A 1 89 ? 4.156 4.751 -4.768 1.00 97.62 89 ALA A CA 1
ATOM 682 C C . ALA A 1 89 ? 4.807 3.967 -5.922 1.00 97.62 89 ALA A C 1
ATOM 684 O O . ALA A 1 89 ? 4.513 4.215 -7.088 1.00 97.62 89 ALA A O 1
ATOM 685 N N . SER A 1 90 ? 5.688 3.023 -5.596 1.00 97.75 90 SER A N 1
ATOM 686 C CA . SER A 1 90 ? 6.486 2.271 -6.576 1.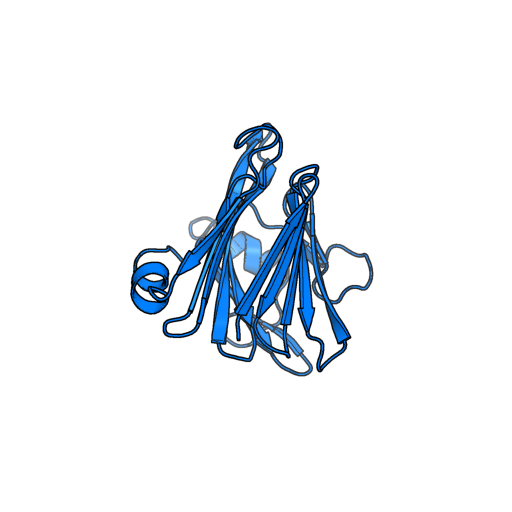00 97.75 90 SER A CA 1
ATOM 687 C C . SER A 1 90 ? 6.240 0.767 -6.508 1.00 97.75 90 SER A C 1
ATOM 689 O O . SER A 1 90 ? 6.149 0.084 -7.532 1.00 97.75 90 SER A O 1
ATOM 691 N N . LYS A 1 91 ? 6.088 0.234 -5.295 1.00 98.50 91 LYS A N 1
ATOM 692 C CA . LYS A 1 91 ? 5.860 -1.192 -5.089 1.00 98.50 91 LYS A CA 1
ATOM 693 C C . LYS A 1 91 ? 4.895 -1.431 -3.942 1.00 98.50 91 LYS A C 1
ATOM 695 O O . LYS A 1 91 ? 4.965 -0.767 -2.914 1.00 98.50 91 LYS A O 1
ATOM 700 N N . LEU A 1 92 ? 4.016 -2.415 -4.117 1.00 98.88 92 LEU A N 1
ATOM 701 C CA . LEU A 1 92 ? 3.174 -2.936 -3.046 1.00 98.88 92 LEU A CA 1
ATOM 702 C C . LEU A 1 92 ? 3.654 -4.326 -2.659 1.00 98.88 92 LEU A C 1
ATOM 704 O O . LEU A 1 92 ? 3.763 -5.206 -3.512 1.00 98.88 92 LEU A O 1
ATOM 708 N N . THR A 1 93 ? 3.877 -4.543 -1.370 1.00 98.94 93 THR A N 1
ATOM 709 C CA . THR A 1 93 ? 4.038 -5.883 -0.803 1.00 98.94 93 THR A CA 1
ATOM 710 C C . THR A 1 93 ? 2.806 -6.196 0.033 1.00 98.94 93 THR A C 1
ATOM 712 O O . THR A 1 93 ? 2.540 -5.524 1.025 1.00 98.94 93 THR A O 1
ATOM 715 N N . ILE A 1 94 ? 2.023 -7.184 -0.401 1.00 98.94 94 ILE A N 1
ATOM 716 C CA . ILE A 1 94 ? 0.726 -7.524 0.187 1.00 98.94 94 ILE A CA 1
ATOM 717 C C . ILE A 1 94 ? 0.814 -8.917 0.805 1.00 98.94 94 ILE A C 1
ATOM 719 O O . ILE A 1 94 ? 1.063 -9.890 0.089 1.00 98.94 94 ILE A O 1
ATOM 723 N N . THR A 1 95 ? 0.595 -9.033 2.113 1.00 98.88 95 THR A N 1
ATOM 724 C CA . THR A 1 95 ? 0.794 -10.283 2.866 1.00 98.88 95 THR A CA 1
ATOM 725 C C . THR A 1 95 ? -0.367 -10.568 3.819 1.00 98.88 95 THR A C 1
ATOM 727 O O . THR A 1 95 ? -0.888 -9.678 4.486 1.00 98.88 95 THR A O 1
ATOM 730 N N . ASN A 1 96 ? -0.801 -11.832 3.886 1.00 98.69 96 ASN A N 1
ATOM 731 C CA . ASN A 1 96 ? -1.704 -12.327 4.933 1.00 98.69 96 ASN A CA 1
ATOM 732 C C . ASN A 1 96 ? -1.518 -13.839 5.126 1.00 98.69 96 ASN A C 1
ATOM 734 O O . ASN A 1 96 ? -1.891 -14.647 4.263 1.00 98.69 96 ASN A O 1
ATOM 738 N N . GLY A 1 97 ? -0.942 -14.227 6.267 1.00 98.25 97 GLY A N 1
ATOM 739 C CA . GLY A 1 97 ? -0.568 -15.613 6.524 1.00 98.25 97 GLY A CA 1
ATOM 740 C C . GLY A 1 97 ? 0.402 -16.097 5.451 1.00 98.25 97 GLY A C 1
ATOM 741 O O . GLY A 1 97 ? 1.448 -15.491 5.246 1.00 98.25 97 GLY A O 1
ATOM 742 N N . ASP A 1 98 ? 0.057 -17.172 4.749 1.00 98.31 98 ASP A N 1
ATOM 743 C CA . ASP A 1 98 ? 0.906 -17.700 3.678 1.00 98.31 98 ASP A CA 1
ATOM 744 C C . ASP A 1 98 ? 0.672 -16.982 2.337 1.00 98.31 98 ASP A C 1
ATOM 746 O O . ASP A 1 98 ? 1.495 -17.106 1.438 1.00 98.31 98 ASP A O 1
ATOM 750 N N . ASN A 1 99 ? -0.393 -16.186 2.183 1.00 98.62 99 ASN A N 1
ATOM 751 C CA . ASN A 1 99 ? -0.647 -15.466 0.934 1.00 98.62 99 ASN A CA 1
ATOM 752 C C . ASN A 1 99 ? 0.318 -14.287 0.776 1.00 98.62 99 ASN A C 1
ATOM 754 O O . ASN A 1 99 ? 0.500 -13.500 1.708 1.00 98.62 99 ASN A O 1
ATOM 758 N N . ALA A 1 100 ? 0.884 -14.146 -0.421 1.00 98.62 100 ALA A N 1
ATOM 759 C CA . ALA A 1 100 ? 1.705 -13.010 -0.811 1.00 98.62 100 ALA A CA 1
ATOM 760 C C . ALA A 1 100 ? 1.388 -12.555 -2.237 1.00 98.62 100 ALA A C 1
ATOM 762 O O . ALA A 1 100 ? 1.276 -13.375 -3.154 1.00 98.62 100 ALA A O 1
ATOM 763 N N . MET A 1 101 ? 1.347 -11.241 -2.435 1.00 98.81 101 MET A N 1
ATOM 764 C CA . MET A 1 101 ? 1.448 -10.605 -3.743 1.00 98.81 101 MET A CA 1
ATOM 765 C C . MET A 1 101 ? 2.454 -9.463 -3.690 1.00 98.81 101 MET A C 1
ATOM 767 O O . MET A 1 101 ? 2.498 -8.714 -2.719 1.00 98.81 101 MET A O 1
ATOM 771 N N . VAL A 1 102 ? 3.240 -9.325 -4.751 1.00 98.81 102 VAL A N 1
ATOM 772 C CA . VAL A 1 102 ? 4.094 -8.162 -4.980 1.00 98.81 102 VAL A CA 1
ATOM 773 C C . VAL A 1 102 ? 3.634 -7.481 -6.255 1.00 98.81 102 VAL A C 1
ATOM 775 O O . VAL A 1 102 ? 3.519 -8.141 -7.288 1.00 98.81 102 VAL A O 1
ATOM 778 N N . VAL A 1 103 ? 3.372 -6.183 -6.163 1.00 98.75 103 VAL A N 1
ATOM 779 C CA . VAL A 1 103 ? 3.124 -5.293 -7.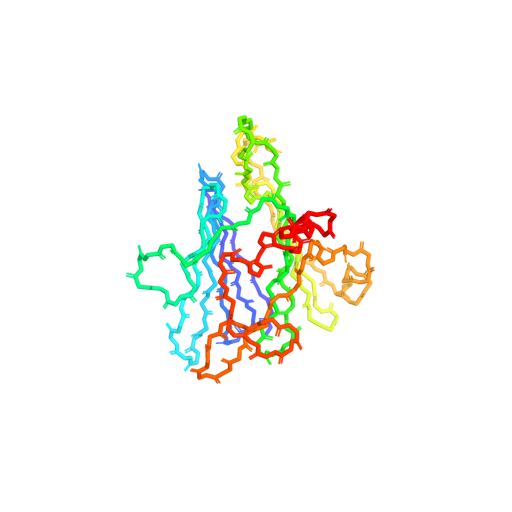297 1.00 98.75 103 VAL A CA 1
ATOM 780 C C . VAL A 1 103 ? 4.375 -4.452 -7.485 1.00 98.75 103 VAL A C 1
ATOM 782 O O . VAL A 1 103 ? 4.783 -3.773 -6.552 1.00 98.75 103 VAL A O 1
ATOM 785 N N . GLU A 1 104 ? 4.987 -4.514 -8.656 1.00 98.44 104 GLU A N 1
ATOM 786 C CA . GLU A 1 104 ? 6.185 -3.746 -9.016 1.00 98.44 104 GLU A CA 1
ATOM 787 C C . GLU A 1 104 ? 5.866 -2.855 -10.214 1.00 98.44 104 GLU A C 1
ATOM 789 O O . GLU A 1 104 ? 4.999 -3.227 -11.009 1.00 98.44 104 GLU A O 1
ATOM 794 N N . GLY A 1 105 ? 6.593 -1.747 -10.379 1.00 96.88 105 GLY A N 1
ATOM 795 C CA . GLY A 1 105 ? 6.461 -0.891 -11.559 1.00 96.88 105 GLY A CA 1
ATOM 796 C C . GLY A 1 105 ? 5.259 0.042 -11.494 1.00 96.88 105 GLY A C 1
ATOM 797 O O . GLY A 1 105 ? 4.493 0.131 -12.447 1.00 96.88 105 GLY A O 1
ATOM 798 N N . LEU A 1 106 ? 5.019 0.644 -10.327 1.00 96.19 106 LEU A N 1
ATOM 799 C CA . LEU A 1 106 ? 3.893 1.552 -10.103 1.00 96.19 106 LEU A CA 1
ATOM 800 C C . LEU A 1 106 ? 4.293 3.030 -10.262 1.00 96.19 106 LEU A C 1
ATOM 802 O O . LEU A 1 106 ? 3.441 3.871 -10.538 1.00 96.19 106 LEU A O 1
ATOM 806 N N . GLY A 1 107 ? 5.576 3.349 -10.104 1.00 94.19 107 GLY A N 1
ATOM 807 C CA . GLY A 1 107 ? 6.120 4.703 -10.038 1.00 94.19 107 GLY A CA 1
ATOM 808 C C . GLY A 1 107 ? 6.403 5.353 -11.397 1.00 94.19 107 GLY A C 1
ATOM 809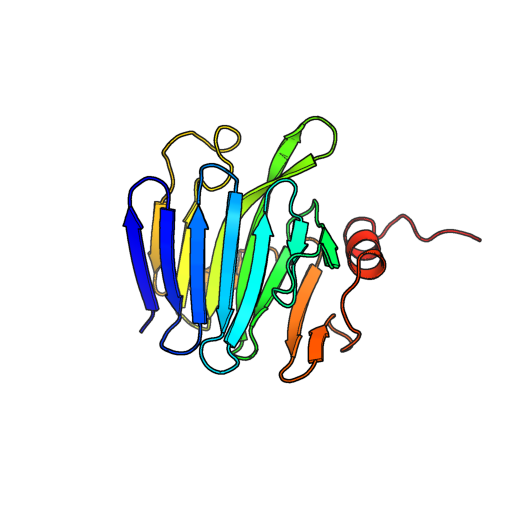 O O . GLY A 1 107 ? 7.414 6.051 -11.533 1.00 94.19 107 GLY A O 1
ATOM 810 N N . ASP A 1 108 ? 5.543 5.157 -12.405 1.00 91.38 108 ASP A N 1
ATOM 811 C CA . ASP A 1 108 ? 5.698 5.681 -13.775 1.00 91.38 108 ASP A CA 1
ATOM 812 C C . ASP A 1 108 ? 7.144 5.485 -14.295 1.00 91.38 108 ASP A C 1
ATOM 814 O O . ASP A 1 108 ? 7.743 4.416 -14.266 1.00 91.38 108 ASP A O 1
ATOM 818 N N . ARG A 1 109 ? 7.788 6.543 -14.781 1.00 93.69 109 ARG A N 1
ATOM 819 C CA . ARG A 1 109 ? 9.139 6.500 -15.327 1.00 93.69 109 ARG A CA 1
ATOM 820 C C . ARG A 1 109 ? 10.220 6.421 -14.257 1.00 93.69 109 ARG A C 1
ATOM 822 O O . ARG A 1 109 ? 11.387 6.318 -14.634 1.00 93.69 109 ARG A O 1
ATOM 829 N N . PHE A 1 110 ? 9.864 6.598 -12.988 1.00 94.94 110 PHE A N 1
ATOM 830 C CA . PHE A 1 110 ? 10.817 6.730 -11.891 1.00 94.94 110 PHE A CA 1
ATOM 831 C C . PHE A 1 110 ? 11.285 5.365 -11.378 1.00 94.94 110 PHE A C 1
ATOM 833 O O . PHE A 1 110 ? 12.419 5.263 -10.916 1.00 94.94 110 PHE A O 1
ATOM 840 N N . ASP A 1 111 ? 10.485 4.314 -11.565 1.00 93.44 111 ASP A N 1
ATOM 841 C CA . ASP A 1 111 ? 10.867 2.913 -11.340 1.00 93.44 111 ASP A CA 1
ATOM 842 C C . ASP A 1 111 ? 10.780 2.035 -12.610 1.00 93.44 111 ASP A C 1
ATOM 844 O O . ASP A 1 111 ? 11.251 0.895 -12.619 1.00 93.44 111 ASP A O 1
ATOM 848 N N . GLY A 1 112 ? 10.281 2.586 -13.720 1.00 93.12 112 GLY A N 1
ATOM 849 C CA . GLY A 1 112 ? 10.442 2.063 -15.075 1.00 93.12 112 GLY A CA 1
ATOM 850 C C . GLY A 1 112 ? 9.140 2.120 -15.869 1.00 93.12 112 GLY A C 1
ATOM 851 O O . GLY A 1 112 ? 8.076 1.814 -15.372 1.00 93.12 112 GLY A O 1
ATOM 852 N N . LYS A 1 113 ? 9.197 2.500 -17.148 1.00 91.19 113 LYS A N 1
ATOM 853 C CA . LYS A 1 113 ? 7.967 2.668 -17.941 1.00 91.19 113 LYS A CA 1
ATOM 854 C C . LYS A 1 113 ? 7.390 1.338 -18.424 1.00 91.19 113 LYS A C 1
ATOM 856 O O . LYS A 1 113 ? 8.129 0.557 -19.027 1.00 91.19 113 LYS A O 1
ATOM 861 N N . ASN A 1 114 ? 6.065 1.195 -18.347 1.00 93.44 114 ASN A N 1
ATOM 862 C CA . ASN A 1 114 ? 5.305 0.054 -18.875 1.00 93.44 114 ASN A CA 1
ATOM 863 C C . ASN A 1 114 ? 5.817 -1.285 -18.329 1.00 93.44 114 ASN A C 1
ATOM 865 O O . ASN A 1 114 ? 6.014 -2.242 -19.088 1.00 93.44 114 ASN A O 1
ATOM 869 N N . ASN A 1 115 ? 6.132 -1.322 -17.038 1.00 95.94 115 ASN A N 1
ATOM 870 C CA . ASN A 1 115 ? 6.719 -2.485 -16.381 1.00 95.94 115 ASN A CA 1
ATOM 871 C C . ASN A 1 115 ? 5.858 -3.006 -15.223 1.00 95.94 115 ASN A C 1
ATOM 873 O O . ASN A 1 115 ? 6.321 -3.918 -14.530 1.00 95.94 115 ASN A O 1
ATOM 877 N N . LEU A 1 116 ? 4.625 -2.497 -15.060 1.00 98.19 116 LEU A N 1
ATOM 878 C CA . LEU A 1 116 ? 3.702 -2.981 -14.041 1.00 98.19 116 LEU A CA 1
ATOM 879 C C . LEU A 1 116 ? 3.576 -4.506 -14.086 1.00 98.19 116 LEU A C 1
ATOM 881 O O . LEU A 1 116 ? 3.189 -5.109 -15.095 1.00 98.19 116 LEU A O 1
ATOM 885 N N . LYS A 1 117 ? 3.867 -5.140 -12.953 1.00 98.25 117 LYS A N 1
ATOM 886 C CA . LYS A 1 117 ? 3.837 -6.592 -12.810 1.00 98.25 117 LYS A CA 1
ATOM 887 C C . LYS A 1 117 ? 3.289 -6.982 -11.451 1.00 98.25 117 LYS A C 1
ATOM 889 O O . LYS A 1 117 ? 3.666 -6.418 -10.431 1.00 98.25 117 LYS A O 1
ATOM 894 N N . VAL A 1 118 ? 2.463 -8.025 -11.441 1.00 98.75 118 VAL A N 1
ATOM 895 C CA . VAL A 1 118 ? 2.000 -8.672 -10.213 1.00 98.75 118 VAL A CA 1
ATOM 896 C C . VAL A 1 118 ? 2.591 -10.075 -10.131 1.00 98.75 118 VAL A C 1
ATOM 898 O O . VAL A 1 118 ? 2.482 -10.865 -11.068 1.00 98.75 118 VAL A O 1
ATOM 901 N N . THR A 1 119 ? 3.233 -10.392 -9.009 1.00 98.62 119 THR A N 1
ATOM 902 C CA . THR A 1 119 ? 3.739 -11.735 -8.702 1.00 98.62 119 THR A CA 1
ATOM 903 C C . THR A 1 119 ? 3.031 -12.264 -7.465 1.00 98.62 119 THR A C 1
ATOM 905 O O . THR A 1 119 ? 3.102 -11.651 -6.405 1.00 98.62 119 THR A O 1
ATOM 908 N N . GLN A 1 120 ? 2.370 -13.416 -7.581 1.00 98.56 120 GLN A N 1
ATOM 909 C CA . GLN A 1 120 ? 1.680 -14.076 -6.471 1.00 98.56 120 GLN A CA 1
ATOM 910 C C . GLN A 1 120 ? 2.472 -15.293 -5.987 1.00 98.56 120 GLN A C 1
ATOM 912 O O . GLN A 1 120 ? 3.030 -16.043 -6.788 1.00 98.56 120 GLN A O 1
ATOM 917 N N . SER A 1 121 ? 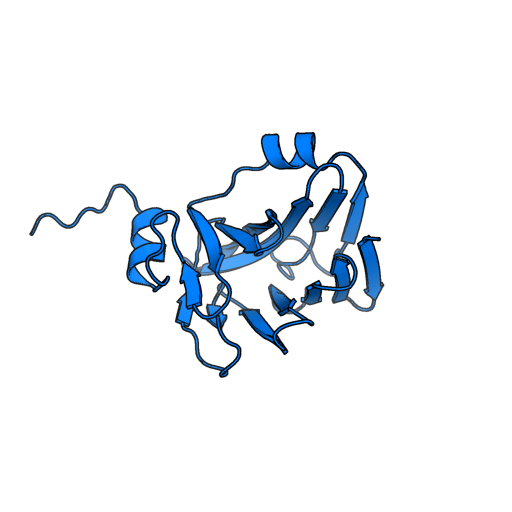2.508 -15.512 -4.673 1.00 98.25 121 SER A N 1
ATOM 918 C CA . SER A 1 121 ? 3.152 -16.679 -4.068 1.00 98.25 121 SER A CA 1
ATOM 919 C C . SER A 1 121 ? 2.464 -17.107 -2.767 1.00 98.25 121 SER A C 1
ATOM 921 O O . SER A 1 121 ? 1.611 -16.395 -2.239 1.00 98.25 121 SER A O 1
ATOM 923 N N . ASN A 1 122 ? 2.878 -18.264 -2.240 1.00 98.06 122 ASN A N 1
ATOM 924 C CA . ASN A 1 122 ? 2.467 -18.772 -0.925 1.00 98.06 122 ASN A CA 1
ATOM 925 C C . ASN A 1 122 ? 3.562 -18.568 0.146 1.00 98.06 122 ASN A C 1
ATOM 927 O O . ASN A 1 122 ? 3.690 -19.362 1.075 1.00 98.06 122 ASN A O 1
ATOM 931 N N . ALA A 1 123 ? 4.406 -17.544 -0.020 1.00 97.69 123 ALA A N 1
ATOM 932 C CA . ALA A 1 123 ? 5.513 -17.230 0.885 1.00 97.69 123 ALA A CA 1
ATOM 933 C C . ALA A 1 123 ? 5.202 -16.049 1.827 1.00 97.69 123 ALA A C 1
ATOM 935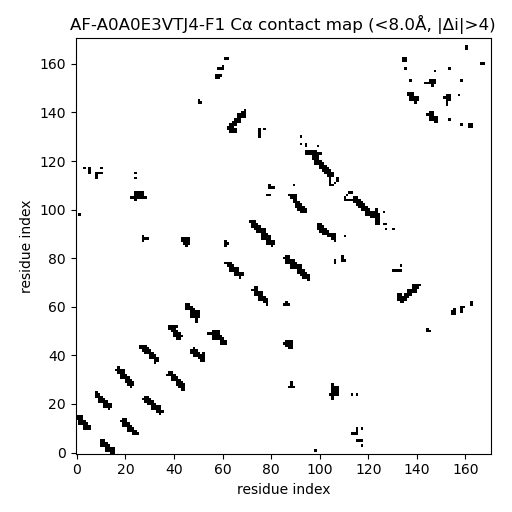 O O . ALA A 1 123 ? 6.126 -15.392 2.300 1.00 97.69 123 ALA A O 1
ATOM 936 N N . GLY A 1 124 ? 3.919 -15.774 2.096 1.00 98.50 124 GLY A N 1
ATOM 937 C CA . GLY A 1 124 ? 3.430 -14.594 2.823 1.00 98.50 124 GLY A CA 1
ATOM 938 C C . GLY A 1 124 ? 4.180 -14.288 4.111 1.00 98.50 124 GLY A C 1
ATOM 939 O O . GLY A 1 124 ? 4.709 -13.194 4.251 1.00 98.50 124 GLY A O 1
ATOM 940 N N . ARG A 1 125 ? 4.324 -15.267 5.009 1.00 98.50 125 ARG A N 1
ATOM 941 C CA . ARG A 1 125 ? 5.019 -15.083 6.295 1.00 98.50 125 ARG A CA 1
ATOM 942 C C . ARG A 1 125 ? 6.486 -14.706 6.128 1.00 98.50 125 ARG A C 1
ATOM 944 O O . ARG A 1 125 ? 6.987 -13.852 6.850 1.00 98.50 125 ARG A O 1
ATOM 951 N N . THR A 1 126 ? 7.181 -15.367 5.204 1.00 98.25 126 THR A N 1
ATOM 952 C CA . THR A 1 126 ? 8.599 -15.097 4.941 1.00 98.25 126 THR A CA 1
ATOM 953 C C . THR A 1 126 ? 8.768 -13.738 4.281 1.00 98.25 126 THR A C 1
ATOM 955 O O . THR A 1 126 ? 9.655 -12.987 4.668 1.00 98.25 126 THR A O 1
ATOM 958 N N . LEU A 1 127 ? 7.913 -13.406 3.313 1.00 98.50 127 LEU A N 1
ATOM 959 C CA . LEU A 1 127 ? 7.955 -12.117 2.638 1.00 98.50 127 LEU A CA 1
ATOM 960 C C . LEU A 1 127 ? 7.636 -10.971 3.604 1.00 98.50 127 LEU A C 1
ATOM 962 O O . LEU A 1 127 ? 8.362 -9.986 3.605 1.00 98.50 127 LEU A O 1
ATOM 966 N N . ASP A 1 128 ? 6.620 -11.127 4.455 1.00 98.62 128 ASP A N 1
ATOM 967 C CA . ASP A 1 128 ? 6.253 -10.155 5.491 1.00 98.62 128 ASP A CA 1
ATOM 968 C C . ASP A 1 128 ? 7.414 -9.915 6.460 1.00 98.62 128 ASP A C 1
ATOM 970 O O . ASP A 1 128 ? 7.801 -8.780 6.694 1.00 98.62 128 ASP A O 1
ATOM 974 N N . GLN A 1 129 ? 8.054 -10.984 6.945 1.00 98.31 129 GLN A N 1
ATOM 975 C CA . GLN A 1 129 ? 9.208 -10.874 7.840 1.00 98.31 129 GLN A CA 1
ATOM 976 C C . GLN A 1 129 ? 10.405 -10.144 7.205 1.00 98.31 129 GLN A C 1
ATOM 978 O O . GLN A 1 129 ? 11.175 -9.495 7.913 1.00 98.31 129 GLN A O 1
ATOM 983 N N . LEU A 1 130 ? 10.605 -10.299 5.895 1.00 98.06 130 LEU A N 1
ATOM 984 C CA . LEU A 1 130 ? 11.710 -9.677 5.161 1.00 98.06 130 LEU A CA 1
ATOM 985 C C . LEU A 1 130 ? 11.392 -8.254 4.687 1.00 98.06 130 LEU A C 1
ATOM 987 O O . LEU A 1 130 ? 12.302 -7.546 4.256 1.00 98.06 130 LEU A O 1
ATOM 991 N N . THR A 1 131 ? 10.128 -7.846 4.741 1.00 98.31 131 THR A N 1
ATOM 992 C CA . THR A 1 131 ? 9.678 -6.535 4.280 1.00 98.31 131 THR A CA 1
ATOM 993 C C . THR A 1 131 ? 9.621 -5.594 5.476 1.00 98.31 131 THR A C 1
ATOM 995 O O . THR A 1 131 ? 8.969 -5.884 6.472 1.00 98.31 131 THR A O 1
ATOM 998 N N . SER A 1 132 ? 10.337 -4.472 5.401 1.00 97.94 132 SER A N 1
ATOM 999 C CA . SER A 1 132 ? 10.207 -3.412 6.404 1.00 97.94 132 SER A CA 1
ATOM 1000 C C . SER A 1 132 ? 8.805 -2.819 6.338 1.00 97.94 132 SER A C 1
ATOM 1002 O O . SER A 1 132 ? 8.348 -2.494 5.247 1.00 97.94 132 SER A O 1
ATOM 1004 N N . ASP A 1 133 ? 8.169 -2.581 7.485 1.00 97.81 133 ASP A N 1
ATOM 1005 C CA . ASP A 1 133 ? 6.874 -1.887 7.526 1.00 97.81 133 ASP A CA 1
ATOM 1006 C C . ASP A 1 133 ? 6.974 -0.393 7.181 1.00 97.81 133 ASP A C 1
ATOM 1008 O O . ASP A 1 133 ? 5.952 0.293 7.098 1.00 97.81 133 ASP A O 1
ATOM 1012 N N . GLY A 1 134 ? 8.198 0.088 6.948 1.00 97.38 134 GLY A N 1
ATOM 1013 C CA . GLY A 1 134 ? 8.502 1.472 6.630 1.00 97.38 134 GLY A CA 1
ATOM 1014 C C . GLY A 1 134 ? 8.596 2.343 7.880 1.00 97.38 134 GLY A C 1
ATOM 1015 O O . GLY A 1 134 ? 8.917 1.853 8.965 1.00 97.38 134 GLY A O 1
ATOM 1016 N N . ALA A 1 135 ? 8.326 3.637 7.730 1.00 97.38 135 ALA A N 1
ATOM 1017 C CA . ALA A 1 135 ? 8.303 4.591 8.834 1.00 97.38 135 ALA A CA 1
ATOM 1018 C C . ALA A 1 135 ? 7.190 4.275 9.846 1.00 97.38 135 ALA A C 1
ATOM 1020 O O . ALA A 1 135 ? 7.350 4.516 11.042 1.00 97.38 135 ALA A O 1
ATOM 1021 N N . GLN A 1 136 ? 6.063 3.713 9.388 1.00 96.94 136 GLN A N 1
ATOM 1022 C CA . GLN A 1 136 ? 4.945 3.357 10.261 1.00 96.94 136 GLN A CA 1
ATOM 1023 C C . GLN A 1 136 ? 3.962 2.353 9.658 1.00 96.94 136 GLN A C 1
ATOM 1025 O O . GLN A 1 136 ? 3.843 2.203 8.443 1.00 96.94 136 GLN A O 1
ATOM 1030 N N . THR A 1 137 ? 3.173 1.743 10.544 1.00 98.69 137 THR A N 1
ATOM 1031 C CA . THR A 1 137 ? 1.968 0.983 10.199 1.00 98.69 137 THR A CA 1
ATOM 1032 C C . THR A 1 137 ? 0.738 1.680 10.761 1.00 98.69 137 THR A C 1
ATOM 1034 O O . THR A 1 137 ? 0.696 1.978 11.958 1.00 98.69 137 THR A O 1
ATOM 1037 N N . ILE A 1 138 ? -0.273 1.875 9.918 1.00 98.62 138 ILE A N 1
ATOM 1038 C CA . ILE A 1 138 ? -1.613 2.301 10.325 1.00 98.62 138 ILE A CA 1
ATOM 1039 C C . ILE A 1 138 ? -2.606 1.156 10.137 1.00 98.62 138 ILE A C 1
ATOM 1041 O O . ILE A 1 138 ? -2.408 0.277 9.299 1.00 98.62 138 ILE A O 1
ATOM 1045 N N . TYR A 1 139 ? -3.674 1.156 10.925 1.00 98.75 139 TYR A N 1
ATOM 1046 C CA . TYR A 1 139 ? -4.585 0.026 11.062 1.00 98.75 139 TYR A CA 1
ATOM 1047 C C . TYR A 1 139 ? -6.001 0.452 10.698 1.00 98.75 139 TYR A C 1
ATOM 1049 O O . TYR A 1 139 ? -6.504 1.456 11.205 1.00 98.75 139 TYR A O 1
ATOM 1057 N N . GLU A 1 140 ? -6.662 -0.310 9.834 1.00 98.31 140 GLU A N 1
ATOM 1058 C CA . GLU A 1 140 ? -8.084 -0.135 9.579 1.00 98.31 140 GLU A CA 1
ATOM 1059 C C . GLU A 1 140 ? -8.854 -0.599 10.817 1.00 98.31 140 GLU A C 1
ATOM 1061 O O . GLU A 1 140 ? -8.813 -1.765 11.212 1.00 98.31 140 GLU A O 1
ATOM 1066 N N . GLN A 1 141 ? -9.591 0.323 11.425 1.00 96.38 141 GLN A N 1
ATOM 1067 C CA . GLN A 1 141 ? -10.484 0.039 12.531 1.00 96.38 141 GLN A CA 1
ATOM 1068 C C . GLN A 1 141 ? -11.943 0.174 12.064 1.00 96.38 141 GLN A C 1
ATOM 1070 O O . GLN A 1 141 ? -12.376 1.270 11.671 1.00 96.38 141 GLN A O 1
ATOM 1075 N N . PRO A 1 142 ? -12.744 -0.909 12.139 1.00 90.19 142 PRO A N 1
ATOM 1076 C CA . PRO A 1 142 ? -14.161 -0.867 11.802 1.00 90.19 142 PRO A CA 1
ATOM 1077 C C . PRO A 1 142 ? -14.887 0.267 12.534 1.00 90.19 142 PRO A C 1
ATOM 1079 O O . PRO A 1 142 ? -14.780 0.417 13.748 1.00 90.19 142 PRO A O 1
ATOM 1082 N N . GLY A 1 143 ? -15.614 1.092 11.779 1.00 87.25 143 GLY A N 1
ATOM 1083 C CA . GLY A 1 143 ? -16.320 2.269 12.299 1.00 87.25 143 GLY A CA 1
ATOM 1084 C C . GLY A 1 143 ? -15.462 3.529 12.479 1.00 87.25 143 GLY A C 1
ATOM 1085 O O . GLY A 1 143 ? -15.995 4.616 12.289 1.00 87.25 143 GLY A O 1
ATOM 1086 N N . SER A 1 144 ? -14.154 3.410 12.731 1.00 90.25 144 SER A N 1
ATOM 1087 C CA . SER A 1 144 ? -13.281 4.556 13.057 1.00 90.25 144 SER A CA 1
ATOM 1088 C C . SER A 1 144 ? -12.391 5.043 11.908 1.00 90.25 144 SER A C 1
ATOM 1090 O O . SER A 1 144 ? -11.884 6.159 11.982 1.00 90.25 144 SER A O 1
ATOM 1092 N N . GLY A 1 145 ? -12.214 4.240 10.851 1.00 95.06 145 GLY A N 1
ATOM 1093 C CA . GLY A 1 145 ? -11.281 4.565 9.764 1.00 95.06 145 GLY A CA 1
ATOM 1094 C C . GLY A 1 145 ? -9.868 4.102 10.105 1.00 95.06 145 GLY A C 1
ATOM 1095 O O . GLY A 1 145 ? -9.713 3.024 10.672 1.00 95.06 145 GLY A O 1
ATOM 1096 N N . TRP A 1 146 ? -8.857 4.895 9.761 1.00 98.25 146 TRP A N 1
ATOM 1097 C CA . TRP A 1 146 ? -7.459 4.550 10.006 1.00 98.25 146 TRP A CA 1
ATOM 1098 C C . TRP A 1 146 ? -6.968 5.074 11.353 1.00 98.25 146 TRP A C 1
ATOM 1100 O O . TRP A 1 146 ? -7.163 6.246 11.688 1.00 98.25 146 TRP A O 1
ATOM 1110 N N . VAL A 1 147 ? -6.313 4.203 12.118 1.00 98.38 147 VAL A N 1
ATOM 1111 C CA . VAL A 1 147 ? -5.729 4.531 13.422 1.00 98.38 147 VAL A CA 1
ATOM 1112 C C . VAL A 1 147 ? -4.251 4.161 13.496 1.00 98.38 147 VAL A C 1
ATOM 1114 O O . VAL A 1 147 ? -3.782 3.270 12.790 1.00 98.38 147 VAL A O 1
ATOM 1117 N N . ASP A 1 148 ? -3.507 4.834 14.368 1.00 97.00 148 ASP A N 1
ATOM 1118 C CA . ASP A 1 148 ? -2.150 4.434 14.727 1.00 97.00 148 ASP A CA 1
ATOM 1119 C C . ASP A 1 148 ? -2.152 3.196 15.646 1.00 97.00 148 ASP A C 1
ATOM 1121 O O . ASP A 1 148 ? -3.195 2.690 16.070 1.00 97.00 148 AS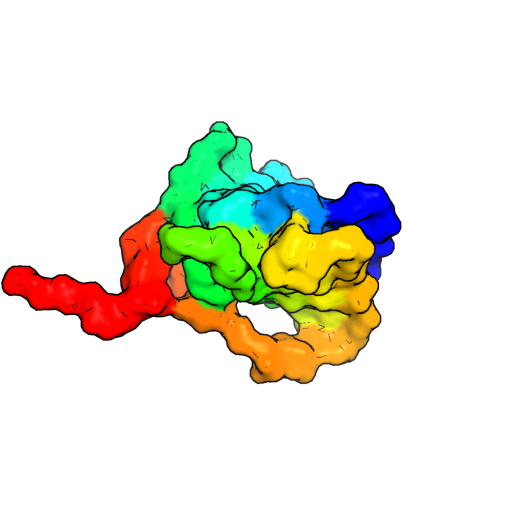P A O 1
ATOM 1125 N N . ARG A 1 149 ? -0.961 2.715 16.021 1.00 94.31 149 ARG A N 1
ATOM 1126 C CA . ARG A 1 149 ? -0.805 1.548 16.909 1.00 94.31 149 ARG A CA 1
ATOM 1127 C C . ARG A 1 149 ? -1.456 1.715 18.291 1.00 94.31 149 ARG A C 1
ATOM 1129 O O . ARG A 1 149 ? -1.727 0.720 18.960 1.00 94.31 149 ARG A O 1
ATOM 1136 N N . SER A 1 150 ? -1.672 2.949 18.740 1.00 94.81 150 SER A N 1
ATOM 1137 C CA . SER A 1 150 ? -2.326 3.260 20.015 1.00 94.81 150 SER A CA 1
ATOM 1138 C C . SER A 1 150 ? -3.847 3.425 19.895 1.00 94.81 150 SER A C 1
ATOM 1140 O O . SER A 1 150 ? -4.518 3.592 20.912 1.00 94.81 150 SER A O 1
ATOM 1142 N N . GLY A 1 151 ? -4.397 3.354 18.679 1.00 95.69 151 GLY A N 1
ATOM 1143 C CA . GLY A 1 151 ? -5.820 3.541 18.400 1.00 95.69 151 GLY A CA 1
ATOM 1144 C C . GLY A 1 151 ? -6.235 5.002 18.201 1.00 95.69 151 GLY A C 1
ATOM 1145 O O . GLY A 1 151 ? -7.432 5.291 18.191 1.00 95.69 151 GLY A O 1
ATOM 1146 N N . ARG A 1 152 ? -5.287 5.938 18.057 1.00 96.31 152 ARG A N 1
ATOM 1147 C CA . ARG A 1 152 ? -5.594 7.342 17.728 1.00 96.31 152 ARG A CA 1
ATOM 1148 C C . ARG A 1 152 ? -5.871 7.468 16.236 1.00 96.31 152 ARG A C 1
ATOM 1150 O O . ARG A 1 152 ? -5.179 6.833 15.448 1.00 96.31 152 ARG A O 1
ATOM 1157 N N . GLN A 1 153 ? -6.839 8.298 15.844 1.00 97.69 153 GLN A N 1
ATOM 1158 C CA . GLN A 1 153 ? -7.075 8.576 14.424 1.00 97.69 153 GLN A CA 1
ATOM 1159 C C . GLN A 1 153 ? -5.828 9.176 13.775 1.00 97.69 153 GLN A C 1
ATOM 1161 O O . GLN A 1 153 ? -5.209 10.076 14.341 1.00 97.69 153 GLN A O 1
ATOM 1166 N N . VAL A 1 154 ? -5.480 8.652 12.601 1.00 97.75 154 VAL A N 1
ATOM 1167 C CA . VAL A 1 154 ? -4.334 9.116 11.814 1.00 97.75 154 VAL A CA 1
ATOM 1168 C C . VAL A 1 154 ? -4.614 10.513 11.267 1.00 97.75 154 VAL A C 1
ATOM 1170 O O . VAL A 1 154 ? -5.722 10.811 10.828 1.00 97.75 154 VAL A O 1
ATOM 1173 N N . ASN A 1 155 ? -3.594 11.363 11.299 1.00 96.94 155 ASN A N 1
ATOM 1174 C CA . ASN A 1 155 ? -3.564 12.687 10.689 1.00 96.94 155 ASN A CA 1
ATOM 1175 C C . ASN A 1 155 ? -2.125 13.000 10.237 1.00 96.94 155 ASN A C 1
ATOM 1177 O O . ASN A 1 155 ? -1.207 12.238 10.551 1.00 96.94 155 ASN A O 1
ATOM 1181 N N . GLN A 1 156 ? -1.918 14.130 9.551 1.00 97.81 156 GLN A N 1
ATOM 1182 C CA . GLN A 1 156 ? -0.592 14.518 9.049 1.00 97.81 156 GLN A CA 1
ATOM 1183 C C . GLN A 1 156 ? 0.491 14.560 10.138 1.00 97.81 156 GLN A C 1
ATOM 1185 O O . GLN A 1 156 ? 1.600 14.094 9.916 1.00 97.81 156 GLN A O 1
ATOM 1190 N N . GLU A 1 157 ? 0.175 15.069 11.333 1.00 96.69 157 GLU A N 1
ATOM 1191 C CA . GLU A 1 157 ? 1.150 15.206 12.426 1.00 96.69 157 GLU A CA 1
ATOM 1192 C C . GLU A 1 157 ? 1.696 13.846 12.888 1.00 96.69 157 GLU A C 1
ATOM 1194 O O . GLU A 1 157 ? 2.897 13.697 13.119 1.00 96.69 157 GLU A O 1
ATOM 1199 N N . ILE A 1 158 ? 0.826 12.835 12.992 1.00 96.19 158 ILE A N 1
ATOM 1200 C CA . ILE A 1 158 ? 1.243 11.464 13.307 1.00 96.19 158 ILE A CA 1
ATOM 1201 C C . ILE A 1 158 ? 2.140 10.917 12.198 1.00 96.19 158 ILE A C 1
ATOM 1203 O O . ILE A 1 158 ? 3.148 10.278 12.508 1.00 96.19 158 ILE A O 1
ATOM 1207 N N . ILE A 1 159 ? 1.788 11.170 10.932 1.00 97.81 159 ILE A N 1
ATOM 1208 C CA . ILE A 1 159 ? 2.580 10.683 9.805 1.00 97.81 159 ILE A CA 1
ATOM 1209 C C . ILE A 1 159 ? 3.983 11.296 9.837 1.00 97.81 159 ILE A C 1
ATOM 1211 O O . ILE A 1 159 ? 4.960 10.551 9.943 1.00 97.81 159 ILE A O 1
ATOM 1215 N N . ASP A 1 160 ? 4.073 12.626 9.871 1.00 96.62 160 ASP A N 1
ATOM 1216 C CA . ASP A 1 160 ? 5.329 13.384 9.854 1.00 96.62 160 ASP A CA 1
ATOM 1217 C C . ASP A 1 160 ? 6.252 13.018 11.023 1.00 96.62 160 ASP A C 1
ATOM 1219 O O . ASP A 1 160 ? 7.469 12.886 10.848 1.00 96.62 160 ASP A O 1
ATOM 1223 N N . SER A 1 161 ? 5.685 12.838 12.223 1.00 95.19 161 SER A N 1
ATOM 1224 C CA . SER A 1 161 ? 6.453 12.490 13.424 1.00 95.19 161 SER A CA 1
ATOM 1225 C C . SER A 1 161 ? 7.136 11.128 13.306 1.00 95.19 161 SER A C 1
ATOM 1227 O O . SER A 1 161 ? 8.204 10.939 13.892 1.00 95.19 161 SER A O 1
ATOM 1229 N N . ASN A 1 162 ? 6.525 10.175 12.602 1.00 94.56 162 ASN A N 1
ATOM 1230 C CA . ASN A 1 162 ? 7.089 8.839 12.425 1.00 94.56 162 ASN A CA 1
ATOM 1231 C C . ASN A 1 162 ? 8.092 8.785 11.266 1.00 94.56 162 ASN A C 1
ATOM 1233 O O . ASN A 1 162 ? 9.028 7.989 11.315 1.00 94.56 162 ASN A O 1
ATOM 1237 N N . GLU A 1 163 ? 7.947 9.652 10.262 1.00 94.56 163 GLU A N 1
ATOM 1238 C CA . GLU A 1 163 ? 8.954 9.829 9.207 1.00 94.56 163 GLU A CA 1
ATOM 1239 C C . GLU A 1 163 ? 10.204 10.558 9.718 1.00 94.56 163 GLU A C 1
ATOM 1241 O O . GLU A 1 163 ? 11.315 10.294 9.262 1.00 94.56 163 GLU A O 1
ATOM 1246 N N . ASN A 1 164 ? 10.047 11.432 10.719 1.00 90.44 164 ASN A N 1
ATOM 1247 C CA . ASN A 1 164 ? 11.128 12.239 11.285 1.00 90.44 164 ASN A CA 1
ATOM 1248 C C . ASN A 1 164 ? 11.261 12.050 12.810 1.00 90.44 164 ASN A C 1
ATOM 1250 O O . ASN A 1 164 ? 11.134 13.011 13.574 1.00 90.44 164 ASN A O 1
ATOM 1254 N N . PRO A 1 165 ? 11.603 10.843 13.301 1.00 73.44 165 PRO A N 1
ATOM 1255 C CA . PRO A 1 165 ? 11.633 10.545 14.738 1.00 73.44 165 PRO A CA 1
ATOM 1256 C C . PRO A 1 165 ? 12.692 11.345 15.525 1.00 73.44 165 PRO A C 1
ATOM 1258 O O . PRO A 1 165 ? 12.711 11.304 16.753 1.00 73.44 165 PRO A O 1
ATOM 1261 N N . GLY A 1 166 ? 13.588 12.063 14.834 1.00 63.75 166 GLY A N 1
ATOM 1262 C CA . GLY A 1 166 ? 14.610 12.935 15.419 1.00 63.75 166 GLY A CA 1
ATOM 1263 C C . GLY A 1 166 ? 14.231 14.418 15.517 1.00 63.75 166 GLY A C 1
ATOM 1264 O O . GLY A 1 166 ? 15.006 15.187 16.078 1.00 63.75 166 GLY A O 1
ATOM 1265 N N . THR A 1 167 ? 13.076 14.840 14.990 1.00 56.81 167 THR A N 1
ATOM 1266 C CA . THR A 1 167 ? 12.582 16.223 15.096 1.00 56.81 167 THR A CA 1
ATOM 1267 C C . THR A 1 167 ? 11.472 16.315 16.137 1.00 56.81 167 THR A C 1
ATOM 1269 O O . THR A 1 167 ? 10.357 16.741 15.848 1.00 56.81 167 THR A O 1
ATOM 1272 N N . THR A 1 168 ? 11.753 15.918 17.376 1.00 48.09 168 THR A N 1
ATOM 1273 C CA . THR A 1 168 ? 10.971 16.436 18.501 1.00 48.09 168 THR A CA 1
ATOM 1274 C C . THR A 1 168 ? 11.223 17.936 18.574 1.00 48.09 168 THR A C 1
ATOM 1276 O O . THR A 1 168 ? 12.371 18.353 18.730 1.00 48.09 168 THR A O 1
ATOM 1279 N N . SER A 1 169 ? 10.175 18.747 18.417 1.00 44.72 169 SER A N 1
ATOM 1280 C CA . SER A 1 169 ? 10.268 20.181 18.668 1.00 44.72 169 SER A CA 1
ATOM 1281 C C . SER A 1 169 ? 10.608 20.383 20.143 1.00 44.72 169 SER A C 1
ATOM 1283 O O . SER A 1 169 ? 9.746 20.225 21.011 1.00 44.72 169 SER A O 1
ATOM 1285 N N . ASP A 1 170 ? 11.857 20.727 20.434 1.00 39.56 170 ASP A N 1
ATOM 1286 C CA . ASP A 1 170 ? 12.127 2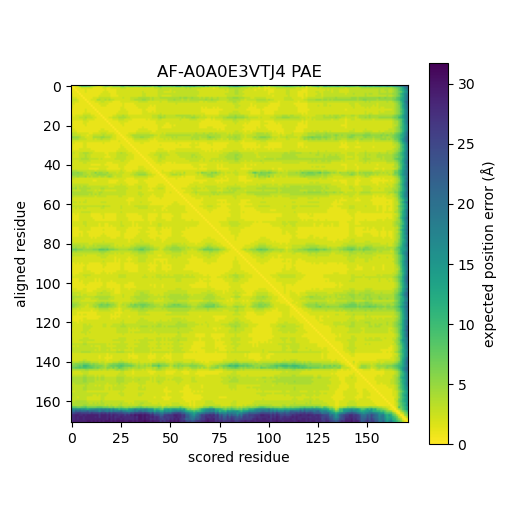1.483 21.645 1.00 39.56 170 ASP A CA 1
ATOM 1287 C C . ASP A 1 170 ? 11.354 22.803 21.516 1.00 39.56 170 ASP A C 1
ATOM 1289 O O . ASP A 1 170 ? 11.487 23.531 20.527 1.00 39.56 170 ASP A O 1
ATOM 1293 N N . ALA A 1 171 ? 10.452 22.998 22.476 1.00 35.44 171 ALA A N 1
ATOM 1294 C CA . ALA A 1 171 ? 9.585 24.158 22.634 1.00 35.44 171 ALA A CA 1
ATOM 1295 C C . ALA A 1 171 ? 10.363 25.462 22.869 1.00 35.44 171 ALA A C 1
ATOM 1297 O O . ALA A 1 171 ? 11.481 25.405 23.433 1.00 35.44 171 ALA A O 1
#

pLDDT: mean 94.92, std 9.61, range [35.44, 98.94]

Radius of gyration: 15.33 Å; Cα contacts (8 Å, |Δi|>4): 419; chains: 1; bounding box: 33×43×43 Å

Foldseek 3Di:
DWDKDDDDQKMWIDPDPAWIWIAHLAWQWIWIAGPVVRFIWIATHLGFIPQGPPPDGQAGAAKWAWEQEPLRKIWIFHWFDPDPSGIGGAKTWIADQQKTKIWGNNNDPRRHHPPTDIDIGSNRVVSVVVDDNILAYWYQDVPQTIAGPVRHDDGHVVRVCSNCVPPPDPD

Nearest PDB structures (foldseek):
  4o6w-assembly1_A  TM=8.867E-01  e=6.371E+00  Homo sapiens
  4hco-assembly2_A  TM=8.922E-01  e=6.722E+00  Homo sapiens
  4mpz-assembly1_A  TM=2.534E-01  e=4.135E-01  Drosophila melanogaster
  5dmv-assembly1_C  TM=3.115E-01  e=3.173E+00  Mus musculus
  6ax4-assembly1_A  TM=3.082E-01  e=4.377E+00  Homo sapiens

Organism: NCBI:txid1355477

InterPro domains:
  IPR011086 Domain of unknown function DUF1521 [PF07481] (2-170)

Mean predicted aligned error: 3.45 Å

Sequence (171 aa):
MWSHEVRDGKAEIKLGDKYSILVDENDGTVLIRNSQTGKITSIKGDPHVDADGDGKVDFDFKENMTFQLDDGTKITVDTVDIGKGKTMASKLTITNGDNAMVVEGLGDRFDGKNNLKVTQSNAGRTLDQLTSDGAQTIYEQPGSGWVDRSGRQVNQEIIDSNENPGTTSDA